Protein AF-A0A4P5V9S1-F1 (afdb_monomer)

Nearest PDB structures (foldseek):
  5yp4-assembly2_D  TM=5.286E-01  e=7.651E-01  Pseu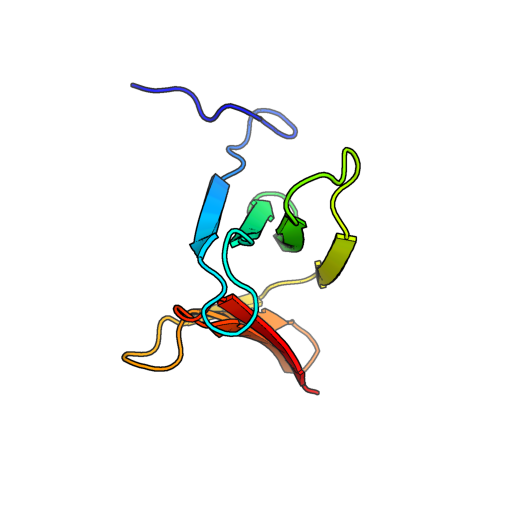doxanthomonas mexicana
  5yp1-assembly2_D  TM=5.345E-01  e=1.867E+00  Pseudoxanthomonas mexicana
  3c5m-assembly2_B  TM=3.712E-01  e=3.324E+00  Vibrio parahaemolyticus RIMD 2210633
  2xqn-assembly1_M  TM=4.884E-01  e=9.491E+00  Homo sapiens

Foldseek 3Di:
DDQAPDDDVNHHKDWDWAAAQVAPPKTWIWIDDVVQQKIWIWIGHPPDPDTHGPDIDGQFDDWDQDDQFGIWTAHPVGKIWTAGSNHDIDIDD

Solvent-accessible surface area (backbone atoms only — not comparable to full-atom values): 5279 Å² total; per-residue (Å²): 133,83,75,55,96,43,61,66,95,82,37,67,35,48,78,46,80,26,53,19,70,93,42,82,82,19,28,29,38,41,38,39,33,69,91,70,26,33,38,39,32,27,39,43,48,74,98,52,93,68,67,44,79,74,47,76,49,62,51,50,68,48,78,45,83,44,92,96,54,35,43,34,38,30,25,79,86,64,29,33,40,40,39,33,77,53,34,48,70,54,75,49,116

Sequence (93 aa):
MTLAPYALHGQPVFELSVPCMDLPGSSLEVVLWPSIRRVDVRLLVPHRTVPLIAATAKEIHTVEIYHGVEVMFRRVGGSVLFVTRYGATAIAD

Radius of gyration: 13.44 Å; Cα contacts (8 Å, |Δi|>4): 204; chains: 1; bounding box: 32×32×34 Å

pLDDT: mean 87.01, std 12.04, range [37.88, 96.19]

Mean predicted aligned error: 5.6 Å

Structure (mmCIF, N/CA/C/O backbone):
data_AF-A0A4P5V9S1-F1
#
_entry.id   AF-A0A4P5V9S1-F1
#
loop_
_atom_site.group_PDB
_atom_site.id
_atom_site.type_symbol
_atom_site.label_atom_id
_atom_site.label_alt_id
_atom_site.label_comp_id
_atom_site.label_asym_id
_atom_site.label_entity_id
_atom_site.label_seq_id
_atom_site.pdbx_PDB_ins_code
_atom_site.Cartn_x
_atom_site.Cartn_y
_atom_site.Cartn_z
_atom_site.occupancy
_atom_site.B_iso_or_equiv
_atom_site.auth_seq_id
_atom_site.auth_comp_id
_atom_site.auth_asym_id
_atom_site.auth_atom_id
_atom_site.pdbx_PDB_model_num
ATOM 1 N N . MET A 1 1 ? 16.086 0.468 19.357 1.00 37.88 1 MET A N 1
ATOM 2 C CA . MET A 1 1 ? 14.672 0.664 18.972 1.00 37.88 1 MET A CA 1
ATOM 3 C C . MET A 1 1 ? 14.631 1.816 17.990 1.00 37.88 1 MET A C 1
ATOM 5 O O . MET A 1 1 ? 14.857 2.946 18.399 1.00 37.88 1 MET A O 1
ATOM 9 N N . THR A 1 2 ? 14.461 1.533 16.703 1.00 40.91 2 THR A N 1
ATOM 10 C CA . THR A 1 2 ? 14.369 2.580 15.678 1.00 40.91 2 THR A CA 1
ATOM 11 C C . THR A 1 2 ? 12.942 3.117 15.707 1.00 40.91 2 THR A C 1
ATOM 13 O O . THR A 1 2 ? 12.005 2.372 15.429 1.00 40.91 2 THR A O 1
ATOM 16 N N . LEU A 1 3 ? 12.770 4.366 16.146 1.00 46.31 3 LEU A N 1
ATOM 17 C CA . LEU A 1 3 ? 11.486 5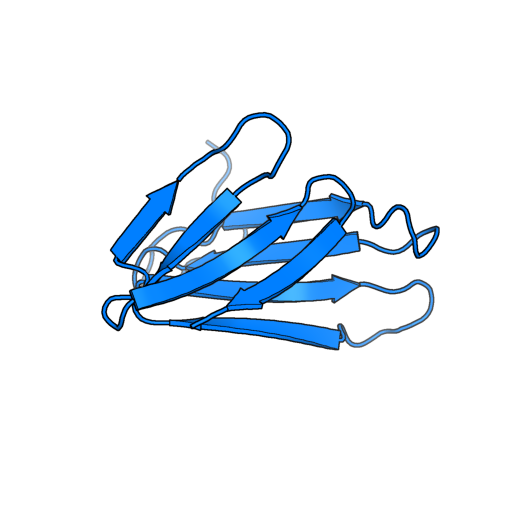.066 16.084 1.00 46.31 3 LEU A CA 1
ATOM 18 C C . LEU A 1 3 ? 11.051 5.140 14.615 1.00 46.31 3 LEU A C 1
ATOM 20 O O . LEU A 1 3 ? 11.872 5.448 13.751 1.00 46.31 3 LEU A O 1
ATOM 24 N N . ALA A 1 4 ? 9.786 4.826 14.332 1.00 51.22 4 ALA A N 1
ATOM 25 C CA . ALA A 1 4 ? 9.223 5.020 13.001 1.00 51.22 4 ALA A CA 1
ATOM 26 C C . ALA A 1 4 ? 9.404 6.497 12.586 1.00 51.22 4 ALA A C 1
ATOM 28 O O . ALA A 1 4 ? 9.192 7.376 13.426 1.00 51.22 4 ALA A O 1
ATOM 29 N N . PRO A 1 5 ? 9.802 6.792 11.334 1.00 54.62 5 PRO A N 1
ATOM 30 C CA . PRO A 1 5 ? 10.147 8.150 10.903 1.00 54.62 5 PRO A CA 1
ATOM 31 C C . PRO A 1 5 ? 8.968 9.136 10.975 1.00 54.62 5 PRO A C 1
ATOM 33 O O . PRO A 1 5 ? 9.188 10.345 11.014 1.00 54.62 5 PRO A O 1
ATOM 36 N N . TYR A 1 6 ? 7.732 8.633 11.080 1.00 62.84 6 TYR A N 1
ATOM 37 C CA . TYR A 1 6 ? 6.518 9.427 11.238 1.00 62.84 6 TYR A CA 1
ATOM 38 C C . TYR A 1 6 ? 5.582 8.800 12.281 1.00 62.84 6 TYR A C 1
ATOM 40 O O . TYR A 1 6 ? 5.397 7.581 12.324 1.00 62.84 6 TYR A O 1
ATOM 48 N N . ALA A 1 7 ? 4.973 9.642 13.122 1.00 62.44 7 ALA A N 1
ATOM 49 C CA . ALA A 1 7 ? 3.966 9.231 14.094 1.00 62.44 7 ALA A CA 1
ATOM 50 C C . ALA A 1 7 ? 2.716 10.111 13.976 1.00 62.44 7 ALA A C 1
ATOM 52 O O . ALA A 1 7 ? 2.791 11.331 14.126 1.00 62.44 7 ALA A O 1
ATOM 53 N N . LEU A 1 8 ? 1.554 9.497 13.746 1.00 71.12 8 LEU A N 1
ATOM 54 C CA . LEU A 1 8 ? 0.264 10.188 13.785 1.00 71.12 8 LEU A CA 1
ATOM 55 C C . LEU A 1 8 ? -0.356 9.966 15.165 1.00 71.12 8 LEU A C 1
ATOM 57 O O . LEU A 1 8 ? -0.646 8.830 15.532 1.00 71.12 8 LEU A O 1
ATOM 61 N N . HIS A 1 9 ? -0.531 11.036 15.946 1.00 74.56 9 HIS A N 1
ATOM 62 C CA . HIS A 1 9 ? -0.978 10.953 17.348 1.00 74.56 9 HIS A CA 1
ATOM 63 C C . HIS A 1 9 ? -0.114 10.014 18.216 1.00 74.56 9 HIS A C 1
ATOM 65 O O . HIS A 1 9 ? -0.621 9.312 19.088 1.00 74.56 9 HIS A O 1
ATOM 71 N N . GLY A 1 10 ? 1.196 9.956 17.951 1.00 78.69 10 GLY A N 1
ATOM 72 C CA . GLY A 1 10 ? 2.122 9.064 18.660 1.00 78.69 10 GLY A CA 1
ATOM 73 C C . GLY A 1 10 ? 2.033 7.586 18.255 1.00 78.69 10 GLY A C 1
ATOM 74 O O . GLY A 1 10 ? 2.750 6.768 18.822 1.00 78.69 10 GLY A O 1
ATOM 75 N N . GLN A 1 11 ? 1.187 7.232 17.281 1.00 83.31 11 GLN A N 1
ATOM 76 C CA . GLN A 1 11 ? 1.089 5.878 16.733 1.00 83.31 11 GLN A CA 1
ATOM 77 C C . GLN A 1 11 ? 2.000 5.714 15.510 1.00 83.31 11 GLN A C 1
ATOM 79 O O . GLN A 1 11 ? 2.130 6.663 14.730 1.00 83.31 11 GLN A O 1
ATOM 84 N N . PRO A 1 12 ? 2.614 4.533 15.318 1.00 86.62 12 PRO A N 1
ATOM 85 C CA . PRO A 1 12 ? 3.580 4.318 14.250 1.00 86.62 12 PRO A CA 1
ATOM 86 C C . PRO A 1 12 ? 2.926 4.386 12.869 1.00 86.62 12 PRO A C 1
ATOM 88 O O . PRO A 1 12 ? 1.843 3.840 12.645 1.00 86.62 12 PRO A O 1
ATOM 91 N N . VAL A 1 13 ? 3.630 5.025 11.940 1.00 89.44 13 VAL A N 1
ATOM 92 C CA . VAL A 1 13 ? 3.373 4.968 10.500 1.00 89.44 13 VAL A CA 1
ATOM 93 C C . VAL A 1 13 ? 4.465 4.105 9.885 1.00 89.44 13 VAL A C 1
ATOM 95 O O . VAL A 1 13 ? 5.638 4.249 10.233 1.00 89.44 13 VAL A O 1
ATOM 98 N N . PHE A 1 14 ? 4.088 3.189 8.999 1.00 88.88 14 PHE A N 1
ATOM 99 C CA . PHE A 1 14 ? 5.044 2.296 8.348 1.00 88.88 14 PHE A CA 1
ATOM 100 C C . PHE A 1 14 ? 5.126 2.621 6.868 1.00 88.88 14 PHE A C 1
ATOM 102 O O . PHE A 1 14 ? 4.098 2.793 6.219 1.00 88.88 14 PHE A O 1
ATOM 109 N N . GLU A 1 15 ? 6.341 2.664 6.340 1.00 90.69 15 GLU A N 1
ATOM 110 C CA . GLU A 1 15 ? 6.605 2.931 4.932 1.00 90.69 15 GLU A CA 1
ATOM 111 C C . GLU A 1 15 ? 7.367 1.750 4.339 1.00 90.69 15 GLU A C 1
ATOM 113 O O . GLU A 1 15 ? 8.349 1.270 4.912 1.00 90.69 15 GLU A O 1
ATOM 118 N N . LEU A 1 16 ? 6.889 1.264 3.199 1.00 89.00 16 LEU A N 1
ATOM 119 C CA . LEU A 1 16 ? 7.514 0.196 2.435 1.00 89.00 16 LEU A CA 1
ATOM 120 C C . LEU A 1 16 ? 7.715 0.676 1.001 1.00 89.00 16 LEU A C 1
ATOM 122 O O . LEU A 1 16 ? 6.771 1.147 0.377 1.00 89.00 16 LEU A O 1
ATOM 126 N N . SER A 1 17 ? 8.920 0.507 0.466 1.00 91.12 17 SER A N 1
ATOM 127 C CA . SER A 1 17 ? 9.199 0.748 -0.950 1.00 91.12 17 SER A CA 1
ATOM 128 C C . SER A 1 17 ? 9.250 -0.577 -1.705 1.00 91.12 17 SER A C 1
ATOM 130 O O . SER A 1 17 ? 9.949 -1.508 -1.299 1.00 91.12 17 SER A O 1
ATOM 132 N N . VAL A 1 18 ? 8.502 -0.660 -2.802 1.00 91.44 18 VAL A N 1
ATOM 133 C CA . VAL A 1 18 ? 8.436 -1.821 -3.688 1.00 91.44 18 VAL A CA 1
ATOM 134 C C . VAL A 1 18 ? 8.884 -1.399 -5.088 1.00 91.44 18 VAL A C 1
ATOM 136 O O . VAL A 1 18 ? 8.238 -0.543 -5.694 1.00 91.44 18 VAL A O 1
ATOM 139 N N . PRO A 1 19 ? 9.971 -1.965 -5.637 1.00 92.56 19 PRO A N 1
ATOM 140 C CA . PRO A 1 19 ? 10.413 -1.648 -6.992 1.00 92.56 19 PRO A CA 1
ATOM 141 C C . PRO A 1 19 ? 9.323 -1.922 -8.035 1.00 92.56 19 PRO A C 1
ATOM 143 O O . PRO A 1 19 ? 8.659 -2.956 -7.988 1.00 92.56 19 PRO A O 1
ATOM 146 N N . CYS A 1 20 ? 9.158 -1.009 -8.991 1.00 92.25 20 CYS A N 1
ATOM 147 C CA . CYS A 1 20 ? 8.266 -1.195 -10.135 1.00 92.25 20 CYS A CA 1
ATOM 148 C C . CYS A 1 20 ? 9.022 -1.896 -11.267 1.00 92.25 20 CYS A C 1
ATOM 150 O O . CYS A 1 20 ? 9.947 -1.321 -11.839 1.00 92.25 20 CYS A O 1
ATOM 152 N N . MET A 1 21 ? 8.627 -3.121 -11.614 1.00 91.12 21 MET A N 1
ATOM 153 C CA . MET A 1 21 ? 9.283 -3.886 -12.685 1.00 91.12 21 MET A CA 1
ATOM 154 C C . MET A 1 21 ? 8.985 -3.312 -14.073 1.00 91.12 21 MET A C 1
ATOM 156 O O . MET A 1 21 ? 9.867 -3.292 -14.928 1.00 91.12 21 MET A O 1
ATOM 160 N N . ASP A 1 22 ? 7.772 -2.794 -14.274 1.00 88.44 22 ASP A N 1
ATOM 161 C CA . ASP A 1 22 ? 7.333 -2.244 -15.563 1.00 88.44 22 ASP A CA 1
ATOM 162 C C . ASP A 1 22 ? 7.839 -0.814 -15.811 1.00 88.44 22 ASP A C 1
ATOM 164 O O . ASP A 1 22 ? 7.797 -0.320 -16.938 1.00 88.44 22 ASP A O 1
ATOM 168 N N . LEU A 1 23 ? 8.334 -0.139 -14.766 1.00 89.12 23 LEU A N 1
ATOM 169 C CA . LEU A 1 23 ? 8.856 1.223 -14.847 1.00 89.12 23 LEU A CA 1
ATOM 170 C C . LEU A 1 23 ? 10.234 1.310 -14.171 1.00 89.12 23 LEU A C 1
ATOM 172 O O . LEU A 1 23 ? 10.319 1.633 -12.981 1.00 89.12 23 LEU A O 1
ATOM 176 N N . PRO A 1 24 ? 11.324 1.045 -14.918 1.00 90.19 24 PRO A N 1
ATOM 177 C CA . PRO A 1 24 ? 12.675 0.999 -14.372 1.00 90.19 24 PRO A CA 1
ATOM 178 C C . PRO A 1 24 ? 13.048 2.245 -13.562 1.00 90.19 24 PRO A C 1
ATOM 180 O O . PRO A 1 24 ? 12.778 3.380 -13.957 1.00 90.19 24 PRO A O 1
ATOM 183 N N . GLY A 1 25 ? 13.675 2.021 -12.407 1.00 90.75 25 GLY A N 1
ATOM 184 C CA . GLY A 1 25 ? 14.082 3.076 -11.474 1.00 90.75 25 GLY A CA 1
ATOM 185 C C . GLY A 1 25 ? 12.946 3.671 -10.634 1.00 90.75 25 GLY A C 1
ATOM 186 O O . GLY A 1 25 ? 13.223 4.479 -9.752 1.00 90.75 25 GLY A O 1
ATOM 187 N N . SER A 1 26 ? 11.692 3.275 -10.868 1.00 94.12 26 SER A N 1
ATOM 188 C CA . SER A 1 26 ? 10.546 3.714 -10.066 1.00 94.12 26 SER A CA 1
ATOM 189 C C . SER A 1 26 ? 10.218 2.728 -8.947 1.00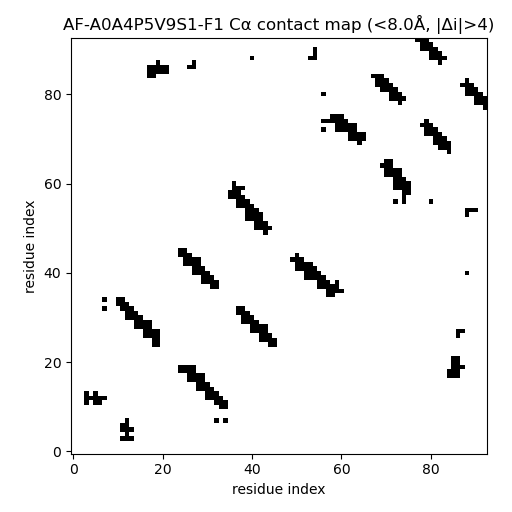 94.12 26 SER A C 1
ATOM 191 O O . SER A 1 26 ? 10.579 1.550 -9.000 1.00 94.12 26 SER A O 1
ATOM 193 N N . SER A 1 27 ? 9.512 3.202 -7.922 1.00 94.56 27 SER A N 1
ATOM 194 C CA . SER A 1 27 ? 9.013 2.359 -6.831 1.00 94.56 27 SER A CA 1
ATOM 195 C C . SER A 1 27 ? 7.623 2.785 -6.368 1.00 94.56 27 SER A C 1
ATOM 197 O O . SER A 1 27 ? 7.284 3.968 -6.406 1.00 94.56 27 SER A O 1
ATOM 199 N N . LEU A 1 28 ? 6.820 1.822 -5.918 1.00 93.94 28 LEU A N 1
ATOM 200 C CA . LEU A 1 28 ? 5.630 2.086 -5.126 1.00 93.94 28 LEU A CA 1
ATOM 201 C C . LEU A 1 28 ? 6.035 2.255 -3.665 1.00 93.94 28 LEU A C 1
ATOM 203 O O . LEU A 1 28 ? 6.575 1.340 -3.051 1.00 93.94 28 LEU A O 1
ATOM 207 N N . GLU A 1 29 ? 5.740 3.413 -3.100 1.00 94.00 29 GLU A N 1
ATOM 208 C CA . GLU A 1 29 ? 5.774 3.659 -1.668 1.00 94.00 29 GLU A CA 1
ATOM 209 C C . GLU A 1 29 ? 4.392 3.355 -1.083 1.00 94.00 29 GLU A C 1
ATOM 211 O O . GLU A 1 29 ? 3.397 3.996 -1.430 1.00 94.00 29 GLU A O 1
ATOM 216 N N . VAL A 1 30 ? 4.333 2.363 -0.201 1.00 92.88 30 VAL A N 1
ATOM 217 C CA 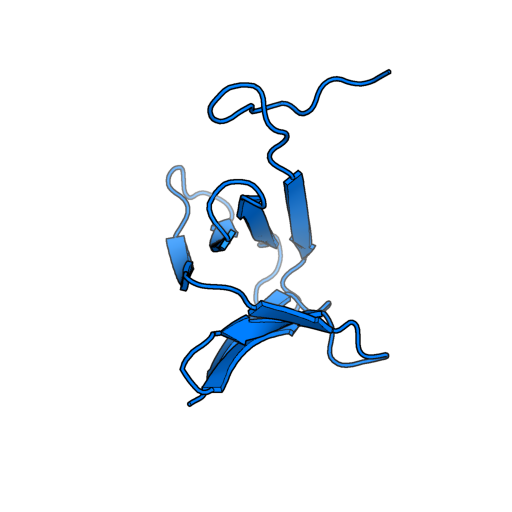. VAL A 1 30 ? 3.142 1.970 0.549 1.00 92.88 30 VAL A CA 1
ATOM 218 C C . VAL A 1 30 ? 3.265 2.532 1.955 1.00 92.88 30 VAL A C 1
ATOM 220 O O . VAL A 1 30 ? 4.127 2.109 2.726 1.00 92.88 30 VAL A O 1
ATOM 223 N N . VAL A 1 31 ? 2.386 3.469 2.295 1.00 93.56 31 VAL A N 1
ATOM 224 C CA . VAL A 1 31 ? 2.331 4.107 3.610 1.00 93.56 31 VAL A CA 1
ATOM 225 C C . VAL A 1 31 ? 1.139 3.558 4.379 1.00 9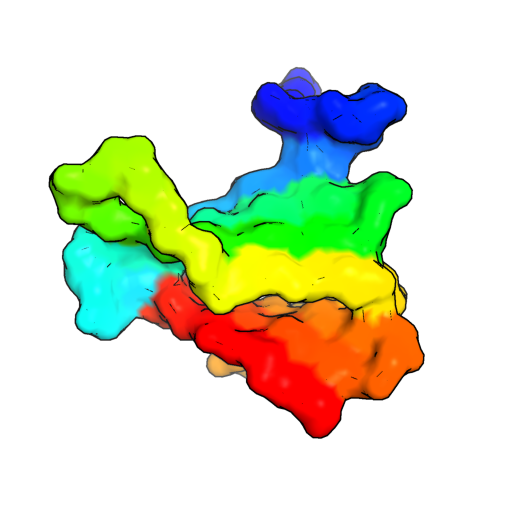3.56 31 VAL A C 1
ATOM 227 O O . VAL A 1 31 ? -0.019 3.764 4.004 1.00 93.56 31 VAL A O 1
ATOM 230 N N . LEU A 1 32 ? 1.420 2.848 5.466 1.00 92.56 32 LEU A N 1
ATOM 231 C CA . LEU A 1 32 ? 0.427 2.257 6.350 1.00 92.56 32 LEU A CA 1
ATOM 232 C C . LEU A 1 32 ? 0.166 3.192 7.528 1.00 92.56 32 LEU A C 1
ATOM 234 O O . LEU A 1 32 ? 1.082 3.536 8.278 1.00 92.56 32 LEU A O 1
ATOM 238 N N . TRP A 1 33 ? -1.110 3.506 7.745 1.00 93.81 33 TRP A N 1
ATOM 239 C CA . TRP A 1 33 ? -1.600 4.303 8.866 1.00 93.81 33 TRP A CA 1
ATOM 240 C C . TRP A 1 33 ? -2.564 3.469 9.728 1.00 93.81 33 TRP A C 1
ATOM 242 O O . TRP A 1 33 ? -3.788 3.635 9.629 1.00 93.81 33 TRP A O 1
ATOM 252 N N . PRO A 1 34 ? -2.061 2.547 10.575 1.00 91.00 34 PRO A N 1
ATOM 253 C CA . PRO A 1 34 ? -2.921 1.633 11.328 1.00 91.00 34 PRO A CA 1
ATOM 254 C C . PRO A 1 34 ? -3.912 2.351 12.247 1.00 91.00 34 PRO A C 1
ATOM 256 O O . PRO A 1 34 ? -5.074 1.957 12.321 1.00 91.00 34 PRO A O 1
ATOM 259 N N . SER A 1 35 ? -3.485 3.447 12.884 1.00 90.88 35 SER A N 1
ATOM 260 C CA . SER A 1 35 ? -4.297 4.216 13.839 1.00 90.88 35 SER A CA 1
ATOM 261 C C . SER A 1 35 ? -5.570 4.815 13.241 1.00 90.88 35 SER A C 1
ATOM 263 O O . SER A 1 35 ? -6.531 5.057 13.965 1.00 90.88 35 SER A O 1
ATOM 265 N N . ILE A 1 36 ? -5.597 5.022 11.923 1.00 93.19 36 ILE A N 1
ATOM 266 C CA . ILE A 1 36 ? -6.748 5.562 11.186 1.00 93.19 36 ILE A CA 1
ATOM 267 C C . ILE A 1 36 ? -7.246 4.605 10.098 1.00 93.19 36 ILE A C 1
ATOM 269 O O . ILE A 1 36 ? -8.021 5.005 9.230 1.00 93.19 36 ILE A O 1
ATOM 273 N N . ARG A 1 37 ? -6.803 3.339 10.133 1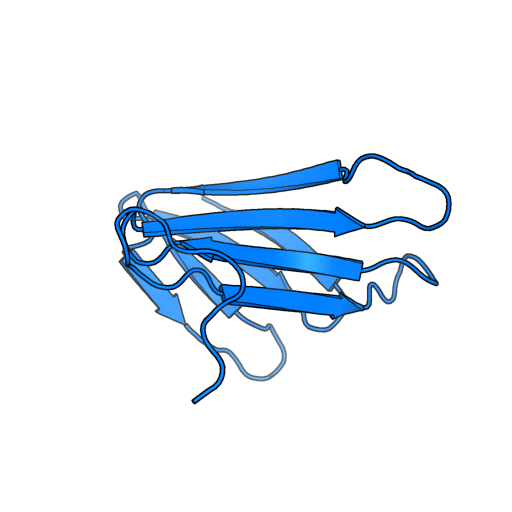.00 95.00 37 ARG A N 1
ATOM 274 C CA . ARG A 1 37 ? -7.219 2.274 9.206 1.00 95.00 37 ARG A CA 1
ATOM 275 C C . ARG A 1 37 ? -7.115 2.709 7.737 1.00 95.00 37 ARG A C 1
ATOM 277 O O . ARG A 1 37 ? -8.071 2.555 6.971 1.00 95.00 37 ARG A O 1
ATOM 284 N N . ARG A 1 38 ? -5.972 3.289 7.356 1.00 95.38 38 ARG A N 1
ATOM 285 C CA . ARG A 1 38 ? -5.719 3.849 6.019 1.00 95.38 38 ARG A CA 1
ATOM 286 C C . ARG A 1 38 ? -4.409 3.335 5.428 1.00 95.38 38 ARG A C 1
ATOM 288 O O . ARG A 1 38 ? -3.437 3.128 6.149 1.00 95.38 38 ARG A O 1
ATOM 295 N N . VAL A 1 39 ? -4.388 3.198 4.107 1.00 95.44 39 VAL A N 1
ATOM 296 C CA . VAL A 1 39 ? -3.193 2.934 3.304 1.00 95.44 39 VAL A CA 1
ATOM 297 C C . VAL A 1 39 ? -3.133 3.935 2.159 1.00 95.44 39 VAL A C 1
ATOM 299 O O . VAL A 1 39 ? -4.129 4.139 1.462 1.00 95.44 39 VAL A O 1
ATOM 302 N N . ASP A 1 40 ? -1.972 4.552 1.970 1.00 95.25 40 ASP A N 1
ATOM 303 C CA . ASP A 1 40 ? -1.665 5.354 0.789 1.00 95.25 40 ASP A CA 1
ATOM 304 C C . ASP A 1 40 ? -0.625 4.628 -0.058 1.00 95.25 40 ASP A C 1
ATOM 306 O O . ASP A 1 40 ? 0.338 4.082 0.475 1.00 95.25 40 ASP A O 1
ATOM 310 N N . VAL A 1 41 ? -0.805 4.648 -1.373 1.00 95.12 41 VAL A N 1
ATOM 311 C CA . VAL A 1 41 ? 0.155 4.104 -2.332 1.00 95.12 41 VAL A CA 1
ATOM 312 C C . VAL A 1 41 ? 0.570 5.224 -3.268 1.00 95.12 41 VAL A C 1
ATOM 314 O O . VA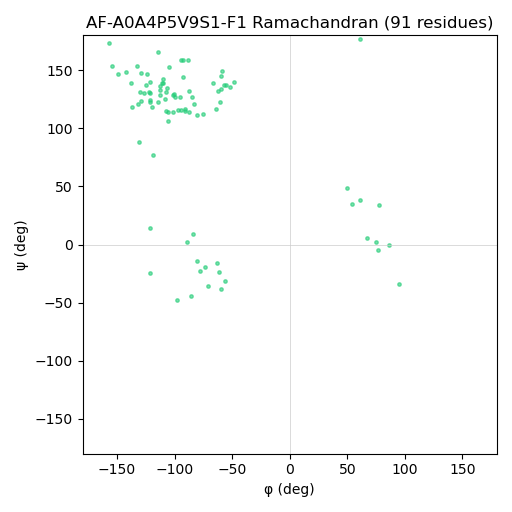L A 1 41 ? -0.270 5.857 -3.917 1.00 95.12 41 VAL A O 1
ATOM 317 N N . ARG A 1 42 ? 1.871 5.490 -3.326 1.00 95.00 42 ARG A N 1
ATOM 318 C CA . ARG A 1 42 ? 2.464 6.544 -4.148 1.00 95.00 42 ARG A CA 1
ATOM 319 C C . ARG A 1 42 ? 3.461 5.928 -5.110 1.00 95.00 42 ARG A C 1
ATOM 321 O O . ARG A 1 42 ? 4.220 5.052 -4.729 1.00 95.00 42 ARG A O 1
ATOM 328 N N . LEU A 1 43 ? 3.492 6.409 -6.341 1.00 94.19 43 LEU A N 1
ATOM 329 C CA . LEU A 1 43 ? 4.517 6.065 -7.311 1.00 94.19 43 LEU A CA 1
ATOM 330 C C . LEU A 1 43 ? 5.620 7.128 -7.269 1.00 94.19 43 LEU A C 1
ATOM 332 O O . LEU A 1 43 ? 5.395 8.302 -7.585 1.00 94.19 43 LEU A O 1
ATOM 336 N N . LEU A 1 44 ? 6.815 6.697 -6.880 1.00 93.06 44 LEU A N 1
ATOM 337 C CA . LEU A 1 44 ? 8.053 7.462 -6.936 1.00 93.06 44 LEU A CA 1
ATOM 338 C C . LEU A 1 44 ? 8.719 7.185 -8.282 1.00 93.06 44 LEU A C 1
ATOM 340 O O . LEU A 1 44 ? 9.120 6.054 -8.547 1.00 93.06 44 LEU A O 1
ATOM 344 N N . VAL A 1 45 ? 8.828 8.211 -9.125 1.00 92.69 45 VAL A N 1
ATOM 345 C CA . VAL A 1 45 ? 9.441 8.116 -10.458 1.00 92.69 45 VAL A CA 1
ATOM 346 C C . VAL A 1 45 ? 10.757 8.894 -10.459 1.00 92.69 45 VAL A C 1
ATOM 348 O O . VAL A 1 45 ? 10.787 10.005 -9.917 1.00 92.69 45 VAL A O 1
ATOM 351 N N . PRO A 1 46 ? 11.827 8.380 -11.096 1.00 89.50 46 PRO A N 1
ATOM 352 C CA . PRO A 1 46 ? 13.051 9.138 -11.302 1.00 89.50 46 PRO A CA 1
ATOM 353 C C . PRO A 1 46 ? 12.767 10.528 -11.875 1.00 89.50 46 PRO A C 1
ATOM 355 O O . PRO A 1 46 ? 11.914 10.699 -12.747 1.00 89.50 46 PRO A O 1
ATOM 358 N N . HIS A 1 47 ? 13.499 11.530 -11.389 1.00 85.75 47 HIS A N 1
ATOM 359 C CA . HIS A 1 47 ? 13.435 12.918 -11.867 1.00 85.75 47 HIS A CA 1
ATOM 360 C C . HIS A 1 47 ? 12.120 13.672 -11.594 1.00 85.75 47 HIS A C 1
ATOM 362 O O . HIS A 1 47 ? 11.995 14.825 -12.009 1.00 85.75 47 HIS A O 1
ATOM 368 N N . ARG A 1 48 ? 11.164 13.090 -10.855 1.00 87.31 48 ARG A N 1
ATOM 369 C CA . ARG A 1 48 ? 10.029 13.834 -10.289 1.00 87.31 48 ARG A CA 1
ATOM 370 C C . ARG A 1 48 ? 10.260 14.150 -8.819 1.00 87.31 48 ARG A C 1
ATOM 372 O O . ARG A 1 48 ? 10.510 13.265 -8.013 1.00 87.31 48 ARG A O 1
ATOM 379 N N . THR A 1 49 ? 10.086 15.418 -8.466 1.00 82.62 49 THR A N 1
ATOM 380 C CA . THR A 1 49 ? 10.166 15.895 -7.077 1.00 82.62 49 THR A CA 1
ATOM 381 C C . THR A 1 49 ? 8.900 15.593 -6.275 1.00 82.62 49 THR A C 1
ATOM 383 O O . THR A 1 49 ? 8.948 15.551 -5.051 1.00 82.62 49 THR A O 1
ATOM 386 N N . VAL A 1 50 ? 7.762 15.401 -6.953 1.00 86.00 50 VAL A N 1
ATOM 387 C CA . VAL A 1 50 ? 6.460 15.140 -6.323 1.00 86.00 50 VAL A CA 1
ATOM 388 C C . VAL A 1 50 ? 5.993 13.722 -6.676 1.00 86.00 50 VAL A C 1
ATOM 390 O O . VAL A 1 50 ? 5.852 13.427 -7.870 1.00 86.00 50 VAL A O 1
ATOM 393 N N . PRO A 1 51 ? 5.733 12.856 -5.675 1.00 86.19 51 PRO A N 1
ATOM 394 C CA . PRO A 1 51 ? 5.168 11.527 -5.888 1.00 86.19 51 PRO A CA 1
ATOM 395 C C . PRO A 1 51 ? 3.797 11.583 -6.560 1.00 86.19 51 PRO A C 1
ATOM 397 O O . PRO A 1 51 ? 2.982 12.462 -6.272 1.00 86.19 51 PRO A O 1
ATOM 400 N N . LEU A 1 52 ? 3.506 10.606 -7.413 1.00 90.00 52 LEU A N 1
ATOM 401 C CA . LEU A 1 52 ? 2.168 10.424 -7.967 1.00 90.00 52 LEU A CA 1
ATOM 402 C C . LEU A 1 52 ? 1.326 9.599 -6.996 1.00 90.00 52 LEU A C 1
ATOM 404 O O . LEU A 1 52 ? 1.736 8.514 -6.602 1.00 90.00 52 LEU A O 1
ATOM 408 N N . ILE A 1 53 ? 0.146 10.081 -6.611 1.00 89.88 53 ILE A N 1
ATOM 409 C CA . ILE A 1 53 ? -0.768 9.290 -5.779 1.00 89.88 53 ILE A CA 1
ATOM 410 C C . ILE A 1 53 ? -1.414 8.231 -6.673 1.00 89.88 53 ILE A C 1
ATOM 412 O O . ILE A 1 53 ? -2.190 8.571 -7.563 1.00 89.88 53 ILE A O 1
ATOM 416 N N . ALA A 1 54 ? -1.079 6.963 -6.440 1.00 90.62 54 ALA A N 1
ATOM 417 C CA . ALA A 1 54 ? -1.637 5.837 -7.181 1.00 90.62 54 ALA A CA 1
ATOM 418 C C . ALA A 1 54 ? -2.964 5.379 -6.565 1.00 90.62 54 ALA A C 1
ATOM 420 O O . ALA A 1 54 ? -3.938 5.162 -7.281 1.00 90.62 54 ALA A O 1
ATOM 421 N N . ALA A 1 55 ? -3.021 5.270 -5.235 1.00 92.75 55 ALA A N 1
ATOM 422 C CA . ALA A 1 55 ? -4.228 4.859 -4.529 1.00 92.75 55 ALA A CA 1
ATOM 423 C C . ALA A 1 55 ? -4.272 5.386 -3.091 1.00 92.75 55 ALA A C 1
ATOM 425 O O . ALA A 1 55 ? -3.250 5.592 -2.435 1.00 92.75 55 ALA A O 1
ATOM 426 N N . THR A 1 56 ? -5.487 5.542 -2.573 1.00 94.38 56 THR A N 1
ATOM 427 C CA . THR A 1 56 ? -5.746 5.774 -1.151 1.00 94.38 56 THR A CA 1
ATOM 428 C C . THR A 1 56 ? -6.928 4.914 -0.736 1.00 94.38 56 THR A C 1
ATOM 430 O O . THR A 1 56 ? -8.041 5.107 -1.222 1.00 94.38 56 THR A O 1
ATOM 433 N N . ALA A 1 57 ? -6.702 3.993 0.195 1.00 94.88 57 ALA A N 1
ATOM 434 C CA . ALA A 1 57 ? -7.740 3.146 0.761 1.00 94.88 57 ALA A CA 1
ATOM 435 C C . ALA A 1 57 ? -7.950 3.492 2.237 1.00 94.88 57 ALA A C 1
ATOM 437 O O . ALA A 1 57 ? -7.007 3.547 3.025 1.00 94.88 57 ALA A O 1
ATOM 438 N N . LYS A 1 58 ? -9.205 3.736 2.612 1.00 95.12 58 LYS A N 1
ATOM 439 C CA . LYS A 1 58 ? -9.639 3.999 3.991 1.00 95.12 58 LYS A CA 1
ATOM 440 C C . LYS A 1 58 ? -10.552 2.878 4.466 1.00 95.12 58 LYS A C 1
ATOM 442 O O . LYS A 1 58 ? -11.075 2.122 3.646 1.00 95.12 58 LYS A O 1
ATOM 447 N N . GLU A 1 59 ? -10.774 2.836 5.776 1.00 95.88 59 GLU A N 1
ATOM 448 C CA . GLU A 1 59 ? -11.639 1.852 6.434 1.00 95.88 59 GLU A CA 1
ATOM 449 C C . GLU A 1 59 ? -11.142 0.419 6.224 1.00 95.88 59 GLU A C 1
ATOM 451 O O . GLU A 1 59 ? -11.929 -0.511 6.050 1.00 95.88 59 GLU A O 1
ATOM 456 N N . ILE A 1 60 ? -9.820 0.229 6.250 1.00 96.19 60 ILE A N 1
ATOM 457 C CA . ILE A 1 60 ? -9.222 -1.103 6.147 1.00 96.19 60 ILE A CA 1
ATOM 458 C C . ILE A 1 60 ? -9.708 -1.959 7.318 1.00 96.19 60 ILE A C 1
ATOM 460 O O . ILE A 1 60 ? -9.588 -1.577 8.483 1.00 96.19 60 ILE A O 1
ATOM 464 N N . HIS A 1 61 ? -10.326 -3.092 7.015 1.00 95.50 61 HIS A N 1
ATOM 465 C CA . HIS A 1 61 ? -10.848 -4.056 7.974 1.00 95.50 61 HIS A CA 1
ATOM 466 C C . HIS A 1 61 ? -9.876 -5.211 8.198 1.00 95.50 61 HIS A C 1
ATOM 468 O O . HIS A 1 61 ? -9.574 -5.519 9.348 1.00 95.50 61 HIS A O 1
ATOM 474 N N . THR A 1 62 ? -9.348 -5.794 7.122 1.00 93.00 62 THR A N 1
ATOM 475 C CA . THR A 1 62 ? -8.361 -6.876 7.192 1.00 93.00 62 THR A CA 1
ATOM 476 C C . THR A 1 62 ? -7.196 -6.618 6.249 1.00 93.00 62 THR A C 1
ATOM 478 O O . THR A 1 62 ? -7.322 -5.918 5.240 1.00 93.00 62 THR A O 1
ATOM 481 N N . VAL A 1 63 ? -6.047 -7.185 6.610 1.00 91.75 63 VAL A N 1
ATOM 482 C CA . VAL A 1 63 ? -4.846 -7.230 5.778 1.00 91.75 63 VAL A CA 1
ATOM 483 C C . VAL A 1 63 ? -4.499 -8.693 5.577 1.00 91.75 63 VAL A C 1
ATOM 485 O O . VAL A 1 63 ? -4.347 -9.432 6.548 1.00 91.75 63 VAL A O 1
ATOM 488 N N . GLU A 1 64 ? -4.401 -9.110 4.325 1.00 91.75 64 GLU A N 1
ATOM 489 C CA . GLU A 1 64 ? -4.146 -10.492 3.942 1.00 91.75 64 GLU A CA 1
ATOM 490 C C . GLU A 1 64 ? -2.876 -10.543 3.093 1.00 91.75 64 GLU A C 1
ATOM 492 O O . GLU A 1 64 ? -2.690 -9.747 2.171 1.00 91.75 64 GLU A O 1
ATOM 497 N N . ILE A 1 65 ? -1.972 -11.461 3.433 1.00 88.75 65 ILE A N 1
ATOM 498 C CA . ILE A 1 65 ? -0.697 -11.635 2.737 1.00 88.75 65 ILE A CA 1
ATOM 499 C C . ILE A 1 65 ? -0.790 -12.915 1.919 1.00 88.75 65 ILE A C 1
ATOM 501 O O . ILE A 1 65 ? -0.894 -14.008 2.472 1.00 88.75 65 ILE A O 1
ATOM 505 N N . TYR A 1 66 ? -0.733 -12.765 0.600 1.00 85.56 66 TYR A N 1
ATOM 506 C CA . TYR A 1 66 ? -0.803 -13.874 -0.341 1.00 85.56 66 TYR A CA 1
ATOM 507 C C . TYR A 1 66 ? 0.563 -14.137 -0.968 1.00 85.56 66 TYR A C 1
ATOM 509 O O . TYR A 1 66 ? 1.225 -13.227 -1.477 1.00 85.56 66 TYR A O 1
ATOM 517 N N . HIS A 1 67 ? 0.971 -15.405 -0.973 1.00 76.19 67 HIS A N 1
ATOM 518 C CA . HIS A 1 67 ? 2.162 -15.839 -1.693 1.00 76.19 67 HIS A CA 1
ATOM 519 C C . HIS A 1 67 ? 1.972 -15.621 -3.202 1.00 76.19 67 HIS A C 1
ATOM 521 O O . HIS A 1 67 ? 1.097 -16.228 -3.810 1.00 76.19 67 HIS A O 1
ATOM 527 N N . GLY A 1 68 ? 2.800 -14.759 -3.799 1.00 68.38 68 GLY A N 1
ATOM 528 C CA . GLY A 1 68 ? 2.817 -14.504 -5.246 1.00 68.38 68 GLY A CA 1
ATOM 529 C C . GLY A 1 68 ? 1.833 -13.447 -5.765 1.00 68.38 68 GLY A C 1
ATOM 530 O O . GLY A 1 68 ? 1.818 -13.218 -6.969 1.00 68.38 68 GLY A O 1
ATOM 531 N N . VAL A 1 69 ? 1.029 -12.827 -4.892 1.00 65.38 69 VAL A N 1
ATOM 532 C CA . VAL A 1 69 ? 0.078 -11.743 -5.248 1.00 65.38 69 VAL A CA 1
ATOM 533 C C . VAL A 1 69 ? 0.358 -10.458 -4.470 1.00 65.38 69 VAL A C 1
ATOM 535 O O . VAL A 1 69 ? 0.027 -9.370 -4.931 1.00 65.38 69 VAL A O 1
ATOM 538 N N . GLU A 1 70 ? 0.993 -10.602 -3.300 1.00 77.44 70 GLU A N 1
ATOM 539 C CA . GLU A 1 70 ? 1.260 -9.525 -2.357 1.00 77.44 70 GLU A CA 1
ATOM 540 C C . GLU A 1 70 ? -0.003 -8.838 -1.824 1.00 77.44 70 GLU A C 1
ATOM 542 O O . GLU A 1 70 ? -1.129 -9.277 -2.040 1.00 77.44 70 GLU A O 1
ATOM 547 N N . VAL A 1 71 ? 0.211 -7.898 -0.912 1.00 90.62 71 VAL A N 1
ATOM 548 C CA . VAL A 1 71 ? -0.709 -7.587 0.180 1.00 90.62 71 VAL A CA 1
ATOM 549 C C . VAL A 1 71 ? -2.068 -7.102 -0.328 1.00 90.62 71 VAL A C 1
ATOM 551 O O . VAL A 1 71 ? -2.154 -6.188 -1.149 1.00 90.62 71 VAL A O 1
ATOM 554 N N . MET A 1 72 ? -3.133 -7.676 0.233 1.00 93.06 72 MET A N 1
ATOM 555 C CA . MET A 1 72 ? -4.510 -7.262 0.004 1.00 93.06 72 MET A CA 1
ATOM 556 C C . MET A 1 72 ? -5.068 -6.575 1.250 1.00 93.06 72 MET A C 1
ATOM 558 O O . MET A 1 72 ? -5.080 -7.140 2.345 1.00 93.06 72 MET A O 1
ATOM 562 N N . PHE A 1 73 ? -5.572 -5.360 1.077 1.00 94.44 73 PHE A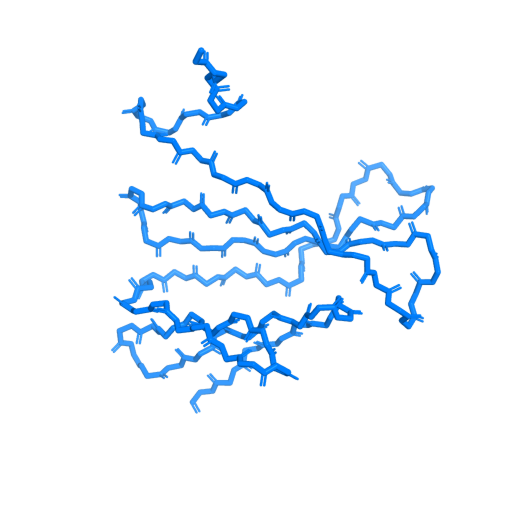 N 1
ATOM 563 C CA . PHE A 1 73 ? -6.240 -4.582 2.113 1.00 94.44 73 PHE A CA 1
ATOM 564 C C . PHE A 1 73 ? -7.742 -4.578 1.831 1.00 94.44 73 PHE A C 1
ATOM 566 O O . PHE A 1 73 ? -8.197 -3.901 0.907 1.00 94.44 73 PHE A O 1
ATOM 573 N N . ARG A 1 74 ? -8.522 -5.324 2.618 1.00 94.56 74 ARG A N 1
ATOM 574 C CA . ARG A 1 74 ? -9.984 -5.373 2.474 1.00 94.56 74 ARG A CA 1
ATOM 575 C C . ARG A 1 74 ? -10.627 -4.255 3.280 1.00 94.56 74 ARG A C 1
ATOM 577 O O . ARG A 1 74 ? -10.297 -4.061 4.450 1.00 94.56 74 ARG A O 1
ATOM 584 N N . ARG A 1 75 ? -11.552 -3.522 2.670 1.00 94.69 75 ARG A N 1
ATOM 585 C CA . ARG A 1 75 ? -12.292 -2.409 3.280 1.00 94.69 75 ARG A CA 1
ATOM 586 C C . ARG A 1 75 ? -13.609 -2.904 3.874 1.00 94.69 75 ARG A C 1
ATOM 588 O O . ARG A 1 75 ? -14.123 -3.945 3.476 1.00 94.69 75 ARG A O 1
ATOM 595 N N . VAL A 1 76 ? -14.182 -2.145 4.810 1.00 90.31 76 VAL A N 1
ATOM 596 C CA . VAL A 1 76 ? -15.486 -2.476 5.431 1.00 90.31 76 VAL A CA 1
ATOM 597 C C . VAL A 1 76 ? -16.602 -2.642 4.385 1.00 90.31 76 VAL A C 1
ATOM 599 O O . VAL A 1 76 ? -17.487 -3.468 4.574 1.00 90.31 76 VA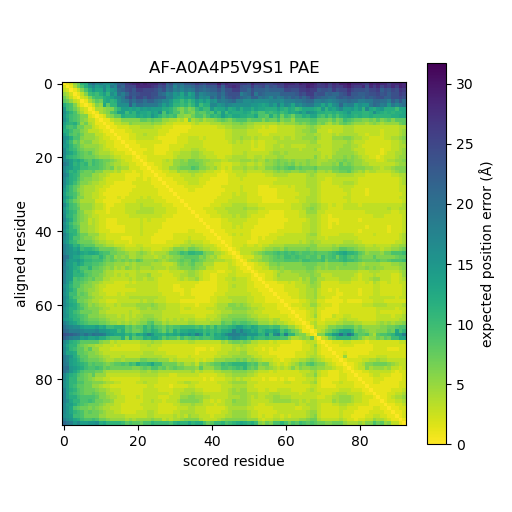L A O 1
ATOM 602 N N . GLY A 1 77 ? -16.534 -1.915 3.264 1.00 88.81 77 GLY A N 1
ATOM 603 C CA . GLY A 1 77 ? -17.507 -1.986 2.166 1.00 88.81 77 GLY A CA 1
ATOM 604 C C . GLY A 1 77 ? -17.290 -3.103 1.137 1.00 88.81 77 GLY A C 1
ATOM 605 O O . GLY A 1 77 ? -17.942 -3.070 0.102 1.00 88.81 77 GLY A O 1
ATOM 606 N N . GLY A 1 78 ? -16.373 -4.048 1.367 1.00 88.12 78 GLY A N 1
ATOM 607 C CA . GLY A 1 78 ? -16.107 -5.173 0.456 1.00 88.12 78 GLY A CA 1
ATOM 608 C C . GLY A 1 78 ? -14.961 -4.936 -0.531 1.00 88.12 78 GLY A C 1
ATOM 609 O O . GLY A 1 78 ? -14.188 -5.862 -0.766 1.00 88.12 78 GLY A O 1
ATOM 610 N N . SER A 1 79 ? -14.774 -3.692 -0.986 1.00 92.44 79 SER A N 1
ATOM 611 C CA . SER A 1 79 ? -13.678 -3.344 -1.899 1.00 92.44 79 SER A CA 1
ATOM 612 C C . SER A 1 79 ? -12.292 -3.650 -1.327 1.00 92.44 79 SER A C 1
ATOM 614 O O . SER A 1 79 ? -12.040 -3.576 -0.117 1.00 92.44 79 SER A O 1
ATOM 616 N N . VAL A 1 80 ? -11.363 -3.973 -2.219 1.00 92.94 80 VAL A N 1
ATOM 617 C CA . VAL A 1 80 ? -9.997 -4.389 -1.908 1.00 92.94 80 VAL A CA 1
ATOM 618 C C . VAL A 1 80 ? -8.985 -3.503 -2.623 1.00 92.94 80 VAL A C 1
ATOM 620 O O . VAL A 1 80 ? -9.139 -3.180 -3.796 1.00 92.94 80 VAL A O 1
ATOM 623 N N . LEU A 1 81 ? -7.923 -3.122 -1.915 1.00 93.69 81 LEU A N 1
ATOM 624 C CA . LEU A 1 81 ? -6.697 -2.587 -2.507 1.00 93.69 81 LEU A CA 1
ATOM 625 C C . LEU A 1 81 ? -5.672 -3.717 -2.554 1.00 93.69 81 LEU A C 1
ATOM 627 O O . LEU A 1 81 ? -5.384 -4.317 -1.519 1.00 93.69 81 LEU A O 1
ATOM 631 N N . PHE A 1 82 ? -5.094 -3.968 -3.721 1.00 93.38 82 PHE A N 1
ATOM 632 C CA . PHE A 1 82 ? -3.979 -4.896 -3.881 1.00 93.38 82 PHE A CA 1
ATOM 633 C C . PHE A 1 82 ? -2.693 -4.137 -4.201 1.00 93.38 82 PHE A C 1
ATOM 635 O O . PHE A 1 82 ? -2.713 -3.141 -4.930 1.00 93.38 82 PHE A O 1
ATOM 642 N N . VAL A 1 83 ? -1.570 -4.599 -3.656 1.00 92.56 83 VAL A N 1
ATOM 643 C CA . VAL A 1 83 ? -0.232 -4.090 -3.984 1.00 92.56 83 VAL A CA 1
ATOM 644 C C . VAL A 1 83 ? 0.675 -5.265 -4.260 1.00 92.56 83 VAL A C 1
ATOM 646 O O . VAL A 1 83 ? 0.865 -6.053 -3.345 1.00 92.56 83 VAL A O 1
ATOM 649 N N . THR A 1 84 ? 1.254 -5.324 -5.462 1.00 91.88 84 THR A N 1
ATOM 650 C CA . THR A 1 84 ? 2.132 -6.399 -5.932 1.00 91.88 84 THR A CA 1
ATOM 651 C C . THR A 1 84 ? 3.620 -6.158 -5.580 1.00 91.88 84 THR A C 1
ATOM 653 O O . THR A 1 84 ? 4.037 -5.017 -5.402 1.00 91.88 84 THR A O 1
ATOM 656 N N . ARG A 1 85 ? 4.474 -7.192 -5.553 1.00 89.25 85 ARG A N 1
ATOM 657 C CA . ARG A 1 85 ? 5.939 -7.217 -5.316 1.00 89.25 85 ARG A CA 1
ATOM 658 C C . ARG A 1 85 ? 6.667 -6.683 -6.522 1.00 89.25 85 ARG A C 1
ATOM 660 O O . ARG A 1 85 ? 7.848 -6.374 -6.436 1.00 89.25 85 ARG A O 1
ATOM 667 N N . TYR A 1 86 ? 5.967 -6.675 -7.649 1.00 89.81 86 TYR A N 1
ATOM 668 C CA . TYR A 1 86 ? 6.415 -6.137 -8.914 1.00 89.81 86 TYR A CA 1
ATOM 669 C C . TYR A 1 86 ? 6.062 -4.648 -9.035 1.00 89.81 86 TYR A C 1
ATOM 671 O O . TYR A 1 86 ? 6.348 -4.045 -10.067 1.00 89.81 86 TYR A O 1
ATOM 679 N N . GLY A 1 87 ? 5.461 -4.056 -7.993 1.00 89.19 87 GLY A N 1
ATOM 680 C CA . GLY A 1 87 ? 5.157 -2.631 -7.927 1.00 89.19 87 GLY A CA 1
ATOM 681 C C . GLY A 1 87 ? 3.927 -2.230 -8.740 1.00 89.19 87 GLY A C 1
ATOM 682 O O . GLY A 1 87 ? 3.890 -1.133 -9.287 1.00 89.19 87 GLY A O 1
ATOM 683 N N . ALA A 1 88 ? 2.916 -3.097 -8.819 1.00 89.75 88 ALA A N 1
ATOM 684 C CA . ALA A 1 88 ? 1.602 -2.763 -9.362 1.00 89.75 88 ALA A CA 1
ATOM 685 C C . ALA A 1 88 ? 0.578 -2.601 -8.234 1.00 89.75 88 ALA A C 1
ATOM 687 O O . ALA A 1 88 ? 0.701 -3.197 -7.166 1.00 89.75 88 ALA A O 1
ATOM 688 N N . THR A 1 89 ? -0.456 -1.800 -8.460 1.00 92.56 89 THR A N 1
ATOM 689 C CA . THR A 1 89 ? -1.547 -1.629 -7.500 1.00 92.56 89 THR A CA 1
ATOM 690 C C . THR A 1 89 ? -2.849 -1.341 -8.224 1.00 92.56 89 THR A C 1
ATOM 692 O O . THR A 1 89 ? -2.839 -0.682 -9.264 1.00 92.56 89 THR A O 1
ATOM 695 N N . ALA A 1 90 ? -3.968 -1.809 -7.679 1.00 91.62 90 ALA A N 1
ATOM 696 C CA . ALA A 1 90 ? -5.276 -1.291 -8.043 1.00 91.62 90 ALA A CA 1
ATOM 697 C C . ALA A 1 90 ? -6.313 -1.552 -6.948 1.00 91.62 90 ALA A C 1
ATOM 699 O O . ALA A 1 90 ? -6.053 -2.208 -5.936 1.00 91.62 90 ALA A O 1
ATOM 700 N N . ILE A 1 91 ? -7.492 -0.977 -7.166 1.00 91.44 91 ILE A N 1
ATOM 701 C CA . ILE A 1 91 ? -8.662 -1.130 -6.313 1.00 91.44 91 ILE A CA 1
ATOM 702 C C . ILE A 1 91 ? -9.716 -1.904 -7.105 1.00 91.44 91 ILE A C 1
ATOM 704 O O . ILE A 1 91 ? -9.966 -1.579 -8.265 1.00 91.44 91 ILE A O 1
ATOM 708 N N . ALA A 1 92 ? -10.314 -2.912 -6.477 1.00 88.81 92 ALA A N 1
ATOM 709 C CA . ALA A 1 92 ? -11.459 -3.654 -6.996 1.00 88.81 92 ALA A CA 1
ATOM 710 C C . ALA A 1 92 ? -12.610 -3.602 -5.980 1.00 88.81 92 ALA A C 1
ATOM 712 O O . ALA A 1 92 ? -12.345 -3.551 -4.778 1.00 88.81 92 ALA A O 1
ATOM 713 N N . ASP A 1 93 ? -13.854 -3.590 -6.459 1.00 86.50 93 ASP A N 1
ATOM 714 C CA . ASP A 1 93 ? -15.071 -3.568 -5.631 1.00 86.50 93 ASP A CA 1
ATOM 715 C C . ASP A 1 93 ? -15.623 -4.971 -5.349 1.00 86.50 93 ASP A C 1
ATOM 717 O O . ASP A 1 93 ? -15.552 -5.835 -6.256 1.00 86.50 93 ASP A O 1
#

Secondary structure (DSSP, 8-state):
----S-EETTEE-EEEEEE-SSSTT-EEEEEEEGGGTEEEEEEE-TT-SS-EEEEEEESEEEEE--TTT--EEEETTS-EEEE-TTS-EEEE-